Protein AF-A0A553F9E4-F1 (afdb_monomer)

pLDDT: mean 84.32, std 13.84, range [42.88, 94.12]

Foldseek 3Di:
DDDDPDDDDPDPDDCVPVVLVVQLVVLVVQLVVLVVVPFDLPFWWKKKWKWKDLDPVLVVVLQVVCVVVVWAKADKDWDADPVRRIMIMIITIDIDGSDSVVVSVVSSVVCNSCVVSVIGGPHMDTDGHD

Mean predicted aligned error: 8.15 Å

Sequence (130 aa):
MSEQPTTENQEPITTDDPELQQWFDHTDELVNELLEDGSNDDALHTIEHHFASSNFDLLETAAIAAFKLGLEVEEPEEAQLENGARIFAFDIATEQYLDEEDIKAETKEMFEFAKKHNVEYDGWGTYFEE

Structure (mmCIF, N/CA/C/O backbone):
data_AF-A0A553F9E4-F1
#
_entry.id   AF-A0A553F9E4-F1
#
loop_
_atom_site.group_PDB
_atom_site.id
_atom_site.type_symbol
_atom_site.label_atom_id
_atom_site.label_alt_id
_atom_site.label_comp_id
_atom_site.label_asym_id
_atom_site.label_entity_id
_atom_site.label_seq_id
_atom_site.pdbx_PDB_ins_code
_atom_site.Cartn_x
_atom_site.Cartn_y
_atom_site.Cartn_z
_atom_site.occupancy
_atom_site.B_iso_or_equiv
_atom_site.auth_seq_id
_atom_site.auth_comp_id
_atom_site.auth_asym_id
_atom_site.auth_atom_id
_atom_site.pdbx_PDB_model_num
ATOM 1 N N . MET A 1 1 ? -32.386 18.001 20.511 1.00 47.50 1 MET A N 1
ATOM 2 C CA . MET A 1 1 ? -32.891 16.904 19.663 1.00 47.50 1 MET A CA 1
ATOM 3 C C . MET A 1 1 ? -31.657 16.204 19.153 1.00 47.50 1 MET A C 1
ATOM 5 O O . MET A 1 1 ? -30.772 16.887 18.668 1.00 47.50 1 MET A O 1
ATOM 9 N N . SER A 1 2 ? -31.532 14.918 19.454 1.00 46.44 2 SER A N 1
ATOM 10 C CA . SER A 1 2 ? -30.319 14.138 19.231 1.00 46.44 2 SER A CA 1
ATOM 11 C C . SER A 1 2 ? -30.156 13.864 17.741 1.00 46.44 2 SER A C 1
ATOM 13 O O . SER A 1 2 ? -30.998 13.186 17.158 1.00 46.44 2 SER A O 1
ATOM 15 N N . GLU A 1 3 ? -29.104 14.396 17.135 1.00 46.94 3 GLU A N 1
ATOM 16 C CA . GLU A 1 3 ? -28.694 14.015 15.786 1.00 46.94 3 GLU A CA 1
ATOM 17 C C . GLU A 1 3 ? -27.826 12.764 15.930 1.00 46.94 3 GLU A C 1
ATOM 19 O O . GLU A 1 3 ? -26.798 12.774 16.606 1.00 46.94 3 GLU A O 1
ATOM 24 N N . GLN A 1 4 ? -28.327 11.641 15.416 1.00 42.88 4 GLN A N 1
ATOM 25 C CA . GLN A 1 4 ? -27.577 10.391 15.366 1.00 42.88 4 GLN A CA 1
ATOM 26 C C . GLN A 1 4 ? -26.568 10.461 14.210 1.00 42.88 4 GLN A C 1
ATOM 28 O O . GLN A 1 4 ? -26.919 11.015 13.168 1.00 42.88 4 GLN A O 1
ATOM 33 N N . PRO A 1 5 ? -25.360 9.887 14.347 1.00 48.78 5 PRO A N 1
ATOM 34 C CA . PRO A 1 5 ? -24.458 9.726 13.215 1.00 48.78 5 PRO A CA 1
ATOM 35 C C . PRO A 1 5 ? -25.084 8.728 12.235 1.00 48.78 5 PRO A C 1
ATOM 37 O O . PRO A 1 5 ? -25.425 7.601 12.601 1.00 48.78 5 PRO A O 1
ATOM 40 N N . THR A 1 6 ? -25.318 9.179 11.006 1.00 43.38 6 THR A N 1
ATOM 41 C CA . THR A 1 6 ? -25.821 8.352 9.912 1.00 43.38 6 THR A CA 1
ATOM 42 C C . THR A 1 6 ? -24.764 7.338 9.519 1.00 43.38 6 THR A C 1
ATOM 44 O O . THR A 1 6 ? -23.623 7.696 9.249 1.00 43.38 6 THR A O 1
ATOM 47 N N . THR A 1 7 ? -25.189 6.081 9.509 1.00 45.22 7 THR A N 1
ATOM 48 C CA . THR A 1 7 ? -24.482 4.919 8.990 1.00 45.22 7 THR A CA 1
ATOM 49 C C . THR A 1 7 ? -23.810 5.240 7.658 1.00 45.22 7 THR A C 1
ATOM 51 O O . THR A 1 7 ? -24.463 5.693 6.721 1.00 45.22 7 THR A O 1
ATOM 54 N N . GLU A 1 8 ? -22.503 5.015 7.638 1.00 45.12 8 GLU A N 1
ATOM 55 C CA . GLU A 1 8 ? -21.604 5.043 6.494 1.00 45.12 8 GLU A CA 1
ATOM 56 C C . GLU A 1 8 ? -22.202 4.211 5.348 1.00 45.12 8 GLU A C 1
ATOM 58 O O . GLU A 1 8 ? -22.320 2.987 5.425 1.00 45.12 8 GLU A O 1
ATOM 63 N N . ASN A 1 9 ? -22.674 4.894 4.306 1.00 43.44 9 ASN A N 1
ATOM 64 C CA . ASN A 1 9 ? -23.020 4.269 3.040 1.00 43.44 9 ASN A CA 1
ATOM 65 C C . ASN A 1 9 ? -21.700 4.004 2.309 1.00 43.44 9 ASN A C 1
ATOM 67 O O . ASN A 1 9 ? -21.193 4.903 1.646 1.00 43.44 9 ASN A O 1
ATOM 71 N N . GLN A 1 10 ? -21.140 2.801 2.420 1.00 46.28 10 GLN A N 1
ATOM 72 C CA . GLN A 1 10 ? -20.103 2.366 1.484 1.00 46.28 10 GLN A CA 1
ATOM 73 C C . GLN A 1 10 ? -20.771 2.163 0.116 1.00 46.28 10 GLN A C 1
ATOM 75 O O . GLN A 1 10 ? -21.499 1.194 -0.114 1.00 46.28 10 GLN A O 1
ATOM 80 N N . GLU A 1 11 ? -20.610 3.159 -0.754 1.00 49.88 11 GLU A N 1
ATOM 81 C CA . GLU A 1 11 ? -21.001 3.111 -2.161 1.00 49.88 11 GLU A CA 1
ATOM 82 C C . GLU A 1 11 ? -20.263 1.955 -2.868 1.00 49.88 11 GLU A C 1
ATOM 84 O O . GLU A 1 11 ? -19.172 1.570 -2.439 1.00 49.88 11 GLU A O 1
ATOM 89 N N . PRO A 1 12 ? -20.835 1.340 -3.923 1.00 53.09 12 PRO A N 1
ATOM 90 C CA . PRO A 1 12 ? -20.097 0.347 -4.694 1.00 53.09 12 PRO A CA 1
ATOM 91 C C . PRO A 1 12 ? -18.842 1.007 -5.273 1.00 53.09 12 PRO A C 1
ATOM 93 O O . PRO A 1 12 ? -18.967 2.032 -5.944 1.00 53.09 12 PRO A O 1
ATOM 96 N N . ILE A 1 13 ? -17.664 0.411 -5.045 1.00 53.53 13 ILE A N 1
ATOM 97 C CA . ILE A 1 13 ? -16.436 0.826 -5.731 1.00 53.53 13 ILE A CA 1
ATOM 98 C C . ILE A 1 13 ? -16.732 0.807 -7.224 1.00 53.53 13 ILE A C 1
ATOM 100 O O . ILE A 1 13 ? -17.010 -0.235 -7.822 1.00 53.53 13 ILE A O 1
ATOM 104 N N . THR A 1 14 ? -16.748 1.988 -7.814 1.00 56.16 14 THR A N 1
ATOM 105 C CA . THR A 1 14 ? -16.823 2.153 -9.256 1.00 56.16 14 THR A CA 1
ATOM 106 C C . THR A 1 14 ? -15.472 2.674 -9.700 1.00 56.16 14 THR A C 1
ATOM 108 O O . THR A 1 14 ? -14.744 3.284 -8.931 1.00 56.16 14 THR A O 1
ATOM 111 N N . THR A 1 15 ? -15.091 2.433 -10.949 1.00 57.03 15 THR A N 1
ATOM 112 C CA . THR A 1 15 ? -13.794 2.898 -11.481 1.00 57.03 15 THR A CA 1
ATOM 113 C C . THR A 1 15 ? -13.682 4.437 -11.520 1.00 57.03 15 THR A C 1
ATOM 115 O O . THR A 1 15 ? -12.627 4.969 -11.837 1.00 57.03 15 THR A O 1
ATOM 118 N N . ASP A 1 16 ? -14.771 5.127 -11.165 1.00 59.75 16 ASP A N 1
ATOM 119 C CA . ASP A 1 16 ? -14.929 6.575 -11.008 1.00 59.75 16 ASP A CA 1
ATOM 120 C C . ASP A 1 16 ? -14.712 7.044 -9.550 1.00 59.75 16 ASP A C 1
ATOM 122 O O . ASP A 1 16 ? -14.981 8.199 -9.232 1.00 59.75 16 ASP A O 1
ATOM 126 N N . ASP A 1 17 ? -14.281 6.158 -8.639 1.00 79.12 17 ASP A N 1
ATOM 127 C CA . ASP A 1 17 ? -14.002 6.522 -7.246 1.00 79.12 17 ASP A CA 1
ATOM 128 C C . ASP A 1 17 ? -12.888 7.593 -7.229 1.00 79.12 17 ASP A C 1
ATOM 130 O O . ASP A 1 17 ? -11.797 7.350 -7.760 1.00 79.12 17 ASP A O 1
ATOM 134 N N . PRO A 1 18 ? -13.149 8.802 -6.697 1.00 82.19 18 PRO A N 1
ATOM 135 C CA . PRO A 1 18 ? -12.214 9.918 -6.801 1.00 82.19 18 PRO A CA 1
ATOM 136 C C . PRO A 1 18 ? -10.895 9.633 -6.077 1.00 82.19 18 PRO A C 1
ATOM 138 O O . PRO A 1 18 ? -9.858 10.125 -6.507 1.00 82.19 18 PRO A O 1
ATOM 141 N N . GLU A 1 19 ? -10.925 8.812 -5.025 1.00 83.94 19 GLU A N 1
ATOM 142 C CA . GLU A 1 19 ? -9.728 8.348 -4.317 1.00 83.94 19 GLU A CA 1
ATOM 143 C C . GLU A 1 19 ? -8.884 7.436 -5.218 1.00 83.94 19 GLU A C 1
ATOM 145 O O . GLU A 1 19 ? -7.673 7.600 -5.323 1.00 83.94 19 GLU A O 1
ATOM 150 N N . LEU A 1 20 ? -9.521 6.516 -5.949 1.00 86.44 20 LEU A N 1
ATOM 151 C CA . LEU A 1 20 ? -8.825 5.629 -6.882 1.00 86.44 20 LEU A CA 1
ATOM 152 C C . LEU A 1 20 ? -8.196 6.406 -8.047 1.00 86.44 20 LEU A C 1
ATOM 154 O O . LEU A 1 20 ? -7.080 6.107 -8.458 1.00 86.44 20 LEU A O 1
ATOM 158 N N . GLN A 1 21 ? -8.894 7.422 -8.562 1.00 88.25 21 GLN A N 1
ATOM 159 C CA . GLN A 1 21 ? -8.349 8.296 -9.604 1.00 88.25 21 GLN A CA 1
ATOM 160 C C . GLN A 1 21 ? -7.112 9.061 -9.119 1.00 88.25 21 GLN A C 1
ATOM 162 O O . GLN A 1 21 ? -6.161 9.200 -9.881 1.00 88.25 21 GLN A O 1
ATOM 167 N N . GLN A 1 22 ? -7.090 9.509 -7.859 1.00 89.12 22 GLN A N 1
ATOM 168 C CA . GLN A 1 22 ? -5.900 10.134 -7.270 1.00 89.12 22 GLN A CA 1
ATOM 169 C C . GLN A 1 22 ? -4.717 9.168 -7.231 1.00 89.12 22 GLN A C 1
ATOM 171 O O . GLN A 1 22 ? -3.605 9.563 -7.564 1.00 89.12 22 GLN A O 1
ATOM 176 N N . TRP A 1 23 ? -4.955 7.899 -6.893 1.00 90.62 23 TRP A N 1
ATOM 177 C CA . TRP A 1 23 ? -3.901 6.887 -6.916 1.00 90.62 23 TRP A CA 1
ATOM 178 C C . TRP A 1 23 ? -3.398 6.580 -8.323 1.00 90.62 23 TRP A C 1
ATOM 180 O O . TRP A 1 23 ? -2.208 6.336 -8.502 1.00 90.62 23 TRP A O 1
ATOM 190 N N . PHE A 1 24 ? -4.268 6.622 -9.333 1.00 91.06 24 PHE A N 1
ATOM 191 C CA . PHE A 1 24 ? -3.847 6.454 -10.724 1.00 91.06 24 PHE A CA 1
ATOM 192 C C . PHE A 1 24 ? -2.994 7.616 -11.219 1.00 91.06 24 PHE A C 1
ATOM 194 O O . PHE A 1 24 ? -1.999 7.365 -11.891 1.00 91.06 24 PHE A O 1
ATOM 201 N N . ASP A 1 25 ? -3.361 8.850 -10.872 1.00 91.69 25 ASP A N 1
ATOM 202 C CA . ASP A 1 25 ? -2.571 10.044 -11.193 1.00 91.69 25 ASP A CA 1
ATOM 203 C C . ASP A 1 25 ? -1.209 9.981 -10.484 1.00 91.69 25 ASP A C 1
ATOM 205 O O . ASP A 1 25 ? -0.174 10.082 -11.132 1.00 91.69 25 ASP A O 1
ATOM 209 N N . HIS A 1 26 ? -1.201 9.646 -9.186 1.00 91.00 26 HIS A N 1
ATOM 210 C CA . HIS A 1 26 ? 0.028 9.437 -8.418 1.00 91.00 26 HIS A CA 1
ATOM 211 C C . HIS A 1 26 ? 0.922 8.348 -9.022 1.00 91.00 26 HIS A C 1
ATOM 213 O O . HIS A 1 26 ? 2.140 8.494 -9.049 1.00 91.00 26 HIS A O 1
ATOM 219 N N . THR A 1 27 ? 0.322 7.265 -9.525 1.00 92.12 27 THR A N 1
ATOM 220 C CA . THR A 1 27 ? 1.063 6.174 -10.169 1.00 92.12 27 THR A CA 1
ATOM 221 C C . THR A 1 27 ? 1.714 6.625 -11.464 1.00 92.12 27 THR A C 1
ATOM 223 O O . THR A 1 27 ? 2.871 6.302 -11.699 1.00 92.12 27 THR A O 1
ATOM 226 N N . ASP A 1 28 ? 0.985 7.382 -12.283 1.00 91.94 28 ASP A N 1
ATOM 227 C CA . ASP A 1 28 ? 1.500 7.960 -13.526 1.00 91.94 28 ASP A CA 1
ATOM 228 C C . ASP A 1 28 ? 2.693 8.879 -13.245 1.00 91.94 28 ASP A C 1
ATOM 230 O O . ASP A 1 28 ? 3.756 8.722 -13.841 1.00 91.94 28 ASP A O 1
ATOM 234 N N . GLU A 1 29 ? 2.541 9.780 -12.268 1.00 92.50 29 GLU A N 1
ATOM 235 C CA . GLU A 1 29 ? 3.598 10.700 -11.854 1.00 92.50 29 GLU A CA 1
ATOM 236 C C . GLU A 1 29 ? 4.826 9.945 -11.330 1.00 92.50 29 GLU A C 1
ATOM 238 O O . GLU A 1 29 ? 5.924 10.159 -11.838 1.00 92.50 29 GLU A O 1
ATOM 243 N N . LEU A 1 30 ? 4.649 9.020 -10.379 1.00 90.38 30 LEU A N 1
ATOM 244 C CA . LEU A 1 30 ? 5.756 8.299 -9.748 1.00 90.38 30 LEU A CA 1
ATOM 245 C C . LEU A 1 30 ? 6.505 7.401 -10.741 1.00 90.38 30 LEU A C 1
ATOM 247 O O . LEU A 1 30 ? 7.735 7.412 -10.770 1.00 90.38 30 LEU A O 1
ATOM 251 N N . VAL A 1 31 ? 5.782 6.634 -11.564 1.00 90.12 31 VAL A N 1
ATOM 252 C CA . VAL A 1 31 ? 6.389 5.764 -12.583 1.00 90.12 31 VAL A CA 1
ATOM 253 C C . VAL A 1 31 ? 7.135 6.603 -13.614 1.00 90.12 31 VAL A C 1
ATOM 255 O O . VAL A 1 31 ? 8.290 6.308 -13.916 1.00 90.12 31 VAL A O 1
ATOM 258 N N . ASN A 1 32 ? 6.529 7.685 -14.110 1.00 90.50 32 ASN A N 1
ATOM 259 C CA . ASN A 1 32 ? 7.198 8.572 -15.054 1.00 90.50 32 ASN A CA 1
ATOM 260 C C . ASN A 1 32 ? 8.438 9.235 -14.428 1.00 90.50 32 ASN A C 1
ATOM 262 O O . ASN A 1 32 ? 9.474 9.284 -15.081 1.00 90.50 32 ASN A O 1
ATOM 266 N N . GLU A 1 33 ? 8.385 9.685 -13.170 1.00 90.94 33 GLU A N 1
ATOM 267 C CA . GLU A 1 33 ? 9.553 10.234 -12.466 1.00 90.94 33 GLU A CA 1
ATOM 268 C C . GLU A 1 33 ? 10.688 9.207 -12.340 1.00 90.94 33 GLU A C 1
ATOM 270 O O . GLU A 1 33 ? 11.842 9.536 -12.620 1.00 90.94 33 GLU A O 1
ATOM 275 N N . LEU A 1 34 ? 10.377 7.960 -11.975 1.00 88.31 34 LEU A N 1
ATOM 276 C CA . LEU A 1 34 ? 11.362 6.878 -11.876 1.00 88.31 34 LEU A CA 1
ATOM 277 C C . LEU A 1 34 ? 11.993 6.563 -13.240 1.00 88.31 34 LEU A C 1
ATOM 279 O O . LEU A 1 34 ? 13.215 6.455 -13.346 1.00 88.31 34 LEU A O 1
ATOM 283 N N . LEU A 1 35 ? 11.182 6.470 -14.296 1.00 86.56 35 LEU A N 1
ATOM 284 C CA . LEU A 1 35 ? 11.663 6.248 -15.661 1.00 86.56 35 LEU A CA 1
ATOM 285 C C . LEU A 1 35 ? 12.498 7.432 -16.179 1.00 86.56 35 LEU A C 1
ATOM 287 O O . LEU A 1 35 ? 13.508 7.226 -16.855 1.00 86.56 35 LEU A O 1
ATOM 291 N N . GLU A 1 36 ? 12.121 8.672 -15.852 1.00 88.12 36 GLU A N 1
ATOM 292 C CA . GLU A 1 36 ? 12.879 9.878 -16.211 1.00 88.12 36 GLU A CA 1
ATOM 293 C C . GLU A 1 36 ? 14.219 9.979 -15.467 1.00 88.12 36 GLU A C 1
ATOM 295 O O . GLU A 1 36 ? 15.204 10.440 -16.055 1.00 88.12 36 GLU A O 1
ATOM 300 N N . ASP A 1 37 ? 14.285 9.522 -14.213 1.00 86.50 37 ASP A N 1
ATOM 301 C CA . ASP A 1 37 ? 15.536 9.429 -13.444 1.00 86.50 37 ASP A CA 1
ATOM 302 C C . ASP A 1 37 ? 16.447 8.288 -13.948 1.00 86.50 37 ASP A C 1
ATOM 304 O O . ASP A 1 37 ? 17.647 8.259 -13.668 1.00 86.50 37 ASP A O 1
ATOM 308 N N . GLY A 1 38 ? 15.906 7.409 -14.799 1.00 83.00 38 GLY A N 1
ATOM 309 C CA . GLY A 1 38 ? 16.627 6.326 -15.460 1.00 83.00 38 GLY A CA 1
ATOM 310 C C . GLY A 1 38 ? 16.532 4.993 -14.731 1.00 83.00 38 GLY A C 1
ATOM 311 O O . GLY A 1 38 ? 17.437 4.173 -14.885 1.00 83.00 38 GLY A O 1
ATOM 312 N N . SER A 1 39 ? 15.470 4.785 -13.948 1.00 82.25 39 SER A N 1
ATOM 313 C CA . SER A 1 39 ? 15.219 3.504 -13.296 1.00 82.25 39 SER A CA 1
ATOM 314 C C . SER A 1 39 ? 15.014 2.391 -14.323 1.00 82.25 39 SER A C 1
ATOM 316 O O . SER A 1 39 ? 14.540 2.624 -15.439 1.00 82.25 39 SER A O 1
ATOM 318 N N . ASN A 1 40 ? 15.423 1.181 -13.959 1.00 80.88 40 ASN A N 1
ATOM 319 C CA . ASN A 1 40 ? 15.471 0.051 -14.872 1.00 80.88 40 ASN A CA 1
ATOM 320 C C . ASN A 1 40 ? 14.090 -0.602 -15.055 1.00 80.88 40 ASN A C 1
ATOM 322 O O . ASN A 1 40 ? 13.696 -1.454 -14.267 1.00 80.88 40 ASN A O 1
ATOM 326 N N . ASP A 1 41 ? 13.395 -0.274 -16.148 1.00 78.94 41 ASP A N 1
ATOM 327 C CA . ASP A 1 41 ? 12.079 -0.841 -16.484 1.00 78.94 41 ASP A CA 1
ATOM 328 C C . ASP A 1 41 ? 12.090 -2.359 -16.756 1.00 78.94 41 ASP A C 1
ATOM 330 O O . ASP A 1 41 ? 11.045 -3.007 -16.708 1.00 78.94 41 ASP A O 1
ATOM 334 N N . ASP A 1 42 ? 13.270 -2.946 -16.994 1.00 80.31 42 ASP A N 1
ATOM 335 C CA . ASP A 1 42 ? 13.466 -4.393 -17.182 1.00 80.31 42 ASP A CA 1
ATOM 336 C C . ASP A 1 42 ? 13.805 -5.115 -15.858 1.00 80.31 42 ASP A C 1
ATOM 338 O O . ASP A 1 42 ? 13.939 -6.344 -15.830 1.00 80.31 42 ASP A O 1
ATOM 342 N N . ALA A 1 43 ? 13.953 -4.378 -14.750 1.00 85.69 43 ALA A N 1
ATOM 343 C CA . ALA A 1 43 ? 14.098 -4.943 -13.413 1.00 85.69 43 ALA A CA 1
ATOM 344 C C . ALA A 1 43 ? 12.729 -5.231 -12.778 1.00 85.69 43 ALA A C 1
ATOM 346 O O . ALA A 1 43 ? 11.709 -4.631 -13.117 1.00 85.69 43 ALA A O 1
ATOM 347 N N . LEU A 1 44 ? 12.709 -6.183 -11.843 1.00 85.81 44 LEU A N 1
ATOM 348 C CA . LEU A 1 44 ? 11.540 -6.409 -10.999 1.00 85.81 44 LEU A CA 1
ATOM 349 C C . LEU A 1 44 ? 11.601 -5.422 -9.840 1.00 85.81 44 LEU A C 1
ATOM 351 O O . LEU A 1 44 ? 12.498 -5.499 -9.004 1.00 85.81 44 LEU A O 1
ATOM 355 N N . HIS A 1 45 ? 10.635 -4.520 -9.806 1.00 89.06 45 HIS A N 1
ATOM 356 C CA . HIS A 1 45 ? 10.436 -3.576 -8.728 1.00 89.06 45 HIS A CA 1
ATOM 357 C C . HIS A 1 45 ? 9.563 -4.202 -7.647 1.00 89.06 45 HIS A C 1
ATOM 359 O O . HIS A 1 45 ? 8.535 -4.826 -7.928 1.00 89.06 45 HIS A O 1
ATOM 365 N N . THR A 1 46 ? 9.984 -4.024 -6.398 1.00 91.00 46 THR A N 1
ATOM 366 C CA . THR A 1 46 ? 9.166 -4.368 -5.238 1.00 91.00 46 THR A CA 1
ATOM 367 C C . THR A 1 46 ? 8.210 -3.220 -4.951 1.00 91.00 46 THR A C 1
ATOM 369 O O . THR A 1 46 ? 8.638 -2.140 -4.540 1.00 91.00 46 THR A O 1
ATOM 372 N N . ILE A 1 47 ? 6.925 -3.467 -5.179 1.00 91.69 47 ILE A N 1
ATOM 373 C CA . ILE A 1 47 ? 5.832 -2.541 -4.910 1.00 91.69 47 ILE A CA 1
ATOM 374 C C . ILE A 1 47 ? 5.301 -2.837 -3.506 1.00 91.69 47 ILE A C 1
ATOM 376 O O . ILE A 1 47 ? 4.903 -3.960 -3.209 1.00 91.69 47 ILE A O 1
ATOM 380 N N . GLU A 1 48 ? 5.308 -1.835 -2.633 1.00 93.12 48 GLU A N 1
ATOM 381 C CA . GLU A 1 48 ? 4.869 -1.934 -1.240 1.00 93.12 48 GLU A CA 1
ATOM 382 C C . GLU A 1 48 ? 3.577 -1.138 -1.038 1.00 93.12 48 GLU A C 1
ATOM 384 O O . GLU A 1 48 ? 3.558 0.094 -1.091 1.00 93.12 48 GLU A O 1
ATOM 389 N N . HIS A 1 49 ? 2.482 -1.847 -0.788 1.00 93.19 49 HIS A N 1
ATOM 390 C CA . HIS A 1 49 ? 1.162 -1.293 -0.518 1.00 93.19 49 HIS A CA 1
ATOM 391 C C . HIS A 1 49 ? 0.925 -1.166 0.983 1.00 93.19 49 HIS A C 1
ATOM 393 O O . HIS A 1 49 ? 0.892 -2.170 1.693 1.00 93.19 49 HIS A O 1
ATOM 399 N N . HIS A 1 50 ? 0.681 0.054 1.443 1.00 93.06 50 HIS A N 1
ATOM 400 C CA . HIS A 1 50 ? 0.485 0.371 2.849 1.00 93.06 50 HIS A CA 1
ATOM 401 C C . HIS A 1 50 ? -1.007 0.400 3.178 1.00 93.06 50 HIS A C 1
ATOM 403 O O . HIS A 1 50 ? -1.808 1.086 2.531 1.00 93.06 50 HIS A O 1
ATOM 409 N N . PHE A 1 51 ? -1.394 -0.325 4.222 1.00 92.94 51 PHE A N 1
ATOM 410 C CA . PHE A 1 51 ? -2.765 -0.367 4.713 1.00 92.94 51 PHE A CA 1
ATOM 411 C C . PHE A 1 51 ? -2.798 0.030 6.173 1.00 92.94 51 PHE A C 1
ATOM 413 O O . PHE A 1 51 ? -2.010 -0.461 6.973 1.00 92.94 51 PHE A O 1
ATOM 420 N N . ALA A 1 52 ? -3.773 0.849 6.544 1.00 92.19 52 ALA A N 1
ATOM 421 C CA . ALA A 1 52 ? -3.968 1.307 7.905 1.00 92.19 52 ALA A CA 1
ATOM 422 C C . ALA A 1 52 ? -5.372 0.959 8.412 1.00 92.19 52 ALA A C 1
ATOM 424 O O . ALA A 1 52 ? -6.339 0.837 7.665 1.00 92.19 52 ALA A O 1
ATOM 425 N N . SER A 1 53 ? -5.522 0.770 9.716 1.00 92.75 53 SER A N 1
ATOM 426 C CA . SER A 1 53 ? -6.829 0.623 10.345 1.00 92.75 53 SER A CA 1
ATOM 427 C C . SER A 1 53 ? -6.776 0.984 11.818 1.00 92.75 53 SER A C 1
ATOM 429 O O . SER A 1 53 ? -5.856 0.626 12.548 1.00 92.75 53 SER A O 1
ATOM 431 N N . SER A 1 54 ? -7.830 1.626 12.309 1.00 90.81 54 SER A N 1
ATOM 432 C CA . SER A 1 54 ? -8.019 1.853 13.747 1.00 90.81 54 SER A CA 1
ATOM 433 C C . SER A 1 54 ? -8.403 0.583 14.523 1.00 90.81 54 SER A C 1
ATOM 435 O O . SER A 1 54 ? -8.409 0.595 15.757 1.00 90.81 54 SER A O 1
ATOM 437 N N . ASN A 1 55 ? -8.725 -0.517 13.830 1.00 91.31 55 ASN A N 1
ATOM 438 C CA . ASN A 1 55 ? -9.151 -1.772 14.439 1.00 91.31 55 ASN A CA 1
ATOM 439 C C . ASN A 1 55 ? -8.227 -2.933 14.048 1.00 91.31 55 ASN A C 1
ATOM 441 O O . ASN A 1 55 ? -8.253 -3.407 12.912 1.00 91.31 55 ASN A O 1
ATOM 445 N N . PHE A 1 56 ? -7.469 -3.435 15.025 1.00 89.31 56 PHE A N 1
ATOM 446 C CA . PHE A 1 56 ? -6.543 -4.549 14.831 1.00 89.31 56 PHE A CA 1
ATOM 447 C C . PHE A 1 56 ? -7.229 -5.814 14.301 1.00 89.31 56 PHE A C 1
ATOM 449 O O . PHE A 1 56 ? -6.679 -6.467 13.428 1.00 89.31 56 PHE A O 1
ATOM 456 N N . ASP A 1 57 ? -8.442 -6.149 14.756 1.00 91.44 57 ASP A N 1
ATOM 457 C CA . ASP A 1 57 ? -9.142 -7.356 14.291 1.00 91.44 57 ASP A CA 1
ATOM 458 C C . ASP A 1 57 ? -9.466 -7.299 12.783 1.00 91.44 57 ASP A C 1
ATOM 460 O O . ASP A 1 57 ? -9.415 -8.317 12.084 1.00 91.44 57 ASP A O 1
ATOM 464 N N . LEU A 1 58 ? -9.800 -6.108 12.265 1.00 92.44 58 LEU A N 1
ATOM 465 C CA . LEU A 1 58 ? -10.046 -5.904 10.831 1.00 92.44 58 LEU A CA 1
ATOM 466 C C . LEU A 1 58 ? -8.743 -6.007 10.046 1.00 92.44 58 LEU A C 1
ATOM 468 O O . LEU A 1 58 ? -8.691 -6.699 9.030 1.00 92.44 58 LEU A O 1
ATOM 472 N 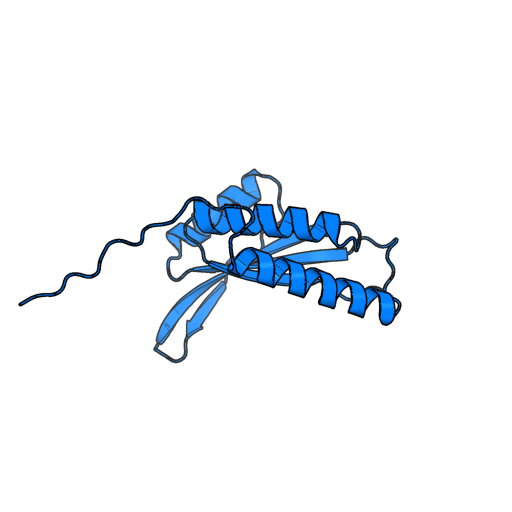N . LEU A 1 59 ? -7.696 -5.371 10.566 1.00 92.31 59 LEU A N 1
ATOM 473 C CA . LEU A 1 59 ? -6.372 -5.373 9.971 1.00 92.31 59 LEU A CA 1
ATOM 474 C C . LEU A 1 59 ? -5.763 -6.778 9.916 1.00 92.31 59 LEU A C 1
ATOM 476 O O . LEU A 1 59 ? -5.330 -7.214 8.857 1.00 92.31 59 LEU A O 1
ATOM 480 N N . GLU A 1 60 ? -5.830 -7.538 11.009 1.00 91.94 60 GLU A N 1
ATOM 481 C CA . GLU A 1 60 ? -5.392 -8.935 11.064 1.00 91.94 60 GLU A CA 1
ATOM 482 C C . GLU A 1 60 ? -6.187 -9.794 10.070 1.00 91.94 60 GLU A C 1
ATOM 484 O O . GLU A 1 60 ? -5.626 -10.621 9.351 1.00 91.94 60 GLU A O 1
ATOM 489 N N . THR A 1 61 ? -7.501 -9.573 9.960 1.00 92.75 61 THR A N 1
ATOM 490 C CA . THR A 1 61 ? -8.331 -10.291 8.984 1.00 92.75 61 THR A CA 1
ATOM 491 C C . THR A 1 61 ? -7.935 -9.961 7.541 1.00 92.75 61 THR A C 1
ATOM 493 O O . THR A 1 61 ? -7.941 -10.861 6.696 1.00 92.75 61 THR A O 1
ATOM 496 N N . ALA A 1 62 ? -7.603 -8.699 7.253 1.00 92.69 62 ALA A N 1
ATOM 497 C CA . ALA A 1 62 ? -7.101 -8.256 5.956 1.00 92.69 62 ALA A CA 1
ATOM 498 C C . ALA A 1 62 ? -5.737 -8.896 5.657 1.00 92.69 62 ALA A C 1
ATOM 500 O O . ALA A 1 62 ? -5.608 -9.604 4.662 1.00 92.69 62 ALA A O 1
ATOM 501 N N . ALA A 1 63 ? -4.772 -8.789 6.568 1.00 92.44 63 ALA A N 1
ATOM 502 C CA . ALA A 1 63 ? -3.455 -9.406 6.439 1.00 92.44 63 ALA A CA 1
ATOM 503 C C . ALA A 1 63 ? -3.546 -10.924 6.187 1.00 92.44 63 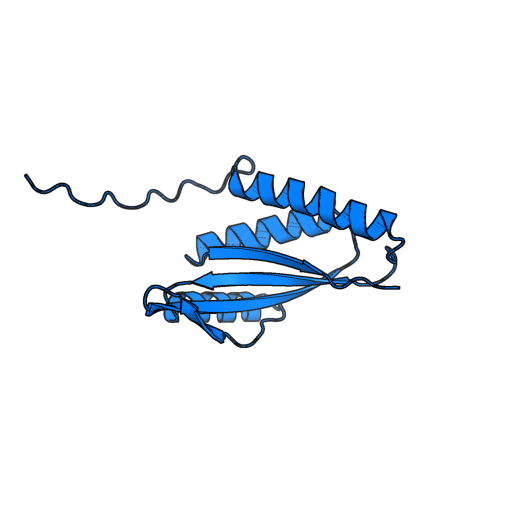ALA A C 1
ATOM 505 O O . ALA A 1 63 ? -2.957 -11.456 5.248 1.00 92.44 63 ALA A O 1
ATOM 506 N N . ILE A 1 64 ? -4.383 -11.643 6.946 1.00 92.50 64 ILE A N 1
ATOM 507 C CA . ILE A 1 64 ? -4.612 -13.083 6.743 1.00 92.50 64 ILE A CA 1
ATOM 508 C C . ILE A 1 64 ? -5.241 -13.370 5.373 1.00 92.50 64 ILE A C 1
ATOM 510 O O . ILE A 1 64 ? -4.963 -14.410 4.770 1.00 92.50 64 ILE A O 1
ATOM 514 N N . ALA A 1 65 ? -6.147 -12.517 4.897 1.00 92.62 65 ALA A N 1
ATOM 515 C CA . ALA A 1 65 ? -6.786 -12.702 3.602 1.00 92.62 65 ALA A CA 1
ATOM 516 C C . ALA A 1 65 ? -5.803 -12.464 2.448 1.00 92.62 65 ALA A C 1
ATOM 518 O O . ALA A 1 65 ? -5.771 -13.291 1.539 1.00 92.62 65 ALA A O 1
ATOM 519 N N . ALA A 1 66 ? -4.964 -11.431 2.528 1.00 92.00 66 ALA A N 1
ATOM 520 C CA . ALA A 1 66 ? -3.890 -11.176 1.573 1.00 92.00 66 ALA A CA 1
ATOM 521 C C . ALA A 1 66 ? -2.869 -12.327 1.556 1.00 92.00 66 ALA A C 1
ATOM 523 O O . ALA A 1 66 ? -2.597 -12.904 0.503 1.00 92.00 66 ALA A O 1
ATOM 524 N N . PHE A 1 67 ? -2.446 -12.799 2.731 1.00 91.00 67 PHE A N 1
ATOM 525 C CA . PHE A 1 67 ? -1.569 -13.965 2.854 1.00 91.00 67 PHE A CA 1
ATOM 526 C C . PHE A 1 67 ? -2.180 -15.230 2.222 1.00 91.00 67 PHE A C 1
ATOM 528 O O . PHE A 1 67 ? -1.499 -16.029 1.582 1.00 91.00 67 PHE A O 1
ATOM 535 N N . LYS A 1 68 ? -3.500 -15.426 2.349 1.00 91.38 68 LYS A N 1
ATOM 536 C CA . LYS A 1 68 ? -4.217 -16.545 1.705 1.00 91.38 68 LYS A CA 1
ATOM 537 C C . LYS A 1 68 ? -4.333 -16.412 0.189 1.00 91.38 68 LYS A C 1
ATOM 539 O O . LYS A 1 68 ? -4.513 -17.436 -0.470 1.00 91.38 68 LYS A O 1
ATOM 544 N N . LEU A 1 69 ? -4.279 -15.194 -0.345 1.00 88.19 69 LEU A N 1
ATOM 545 C CA . LEU A 1 69 ? -4.214 -14.938 -1.785 1.00 88.19 69 LEU A CA 1
ATOM 546 C C . LEU A 1 69 ? -2.814 -15.219 -2.349 1.00 88.19 69 LEU A C 1
ATOM 548 O O . LEU A 1 69 ? -2.677 -15.357 -3.560 1.00 88.19 69 LEU A O 1
ATOM 552 N N . GLY A 1 70 ? -1.816 -15.403 -1.477 1.00 87.94 70 GLY A N 1
ATOM 553 C CA . GLY A 1 70 ? -0.426 -15.643 -1.855 1.00 87.94 70 GLY A CA 1
ATOM 554 C C . GLY A 1 70 ? 0.390 -14.363 -2.012 1.00 87.94 70 GLY A C 1
ATOM 555 O O . GLY A 1 70 ? 1.449 -14.424 -2.623 1.00 87.94 70 GLY A O 1
ATOM 556 N N . LEU A 1 71 ? -0.105 -13.240 -1.484 1.00 89.88 71 LEU A N 1
ATOM 557 C CA . LEU A 1 71 ? 0.623 -11.974 -1.417 1.00 89.88 71 LEU A CA 1
ATOM 558 C C . LEU A 1 71 ? 1.616 -12.001 -0.246 1.00 89.88 71 LEU A C 1
ATOM 560 O O . LEU A 1 71 ? 1.350 -12.658 0.771 1.00 89.88 71 LEU A O 1
ATOM 564 N N . GLU A 1 72 ? 2.735 -11.289 -0.373 1.00 91.88 72 GLU A N 1
ATOM 565 C CA . GLU A 1 72 ? 3.689 -11.134 0.726 1.00 91.88 72 GLU A CA 1
ATOM 566 C C . GLU A 1 72 ? 3.188 -10.058 1.677 1.00 91.88 72 GLU A C 1
ATOM 568 O O . GLU A 1 72 ? 3.120 -8.889 1.330 1.00 91.88 72 GLU A O 1
ATOM 573 N N . VAL A 1 73 ? 2.784 -10.473 2.873 1.00 93.00 73 VAL A N 1
ATOM 574 C CA . VAL A 1 73 ? 2.246 -9.578 3.896 1.00 93.00 73 VAL A CA 1
ATOM 575 C C . VAL A 1 73 ? 3.263 -9.439 5.015 1.00 93.00 73 VAL A C 1
ATOM 577 O O . VAL A 1 73 ? 3.678 -10.448 5.593 1.00 93.00 73 VAL A O 1
ATOM 580 N N . GLU A 1 74 ? 3.627 -8.202 5.327 1.00 90.31 74 GLU A N 1
ATOM 581 C CA . GLU A 1 74 ? 4.531 -7.853 6.417 1.00 90.31 74 GLU A CA 1
ATOM 582 C C . GLU A 1 74 ? 3.830 -7.905 7.786 1.00 90.31 74 GLU A C 1
ATOM 584 O O . GLU A 1 74 ? 2.603 -8.027 7.904 1.00 90.31 74 GLU A O 1
ATOM 589 N N . GLU A 1 75 ? 4.623 -7.876 8.860 1.00 88.00 75 GLU A N 1
ATOM 590 C CA . GLU A 1 75 ? 4.085 -7.922 10.219 1.00 88.00 75 GLU A CA 1
ATOM 591 C C . GLU A 1 75 ? 3.335 -6.620 10.552 1.00 88.00 75 GLU A C 1
ATOM 593 O O . GLU A 1 75 ? 3.889 -5.537 10.384 1.00 88.00 75 GLU A O 1
ATOM 598 N N . PRO A 1 76 ? 2.098 -6.694 11.077 1.00 89.31 76 PRO A N 1
ATOM 599 C CA . PRO A 1 76 ? 1.337 -5.498 11.399 1.00 89.31 76 PRO A CA 1
ATOM 600 C C . PRO A 1 76 ? 1.965 -4.722 12.564 1.00 89.31 76 PRO A C 1
ATOM 602 O O . PRO A 1 76 ? 2.171 -5.270 13.653 1.00 89.31 76 PRO A O 1
ATOM 605 N N . GLU A 1 77 ? 2.192 -3.426 12.369 1.00 89.00 77 GLU A N 1
ATOM 606 C CA . GLU A 1 77 ? 2.744 -2.516 13.370 1.00 89.00 77 GLU A CA 1
ATOM 607 C C . GLU A 1 77 ? 1.653 -1.679 14.062 1.00 89.00 77 GLU A C 1
ATOM 609 O O . GLU A 1 77 ? 0.668 -1.259 13.455 1.00 89.00 77 GLU A O 1
ATOM 614 N N . GLU A 1 78 ? 1.820 -1.420 15.367 1.00 90.81 78 GLU A N 1
ATOM 615 C CA . GLU A 1 78 ? 0.969 -0.499 16.140 1.00 90.81 78 GLU A CA 1
ATOM 616 C C . GLU A 1 78 ? 1.643 0.876 16.210 1.00 90.81 78 GLU A C 1
ATOM 618 O O . GLU A 1 78 ? 2.683 1.041 16.853 1.00 90.81 78 GLU A O 1
ATOM 623 N N . ALA A 1 79 ? 1.005 1.888 15.631 1.00 86.00 79 ALA A N 1
ATOM 624 C CA . ALA A 1 79 ? 1.388 3.283 15.775 1.00 86.00 79 ALA A CA 1
ATOM 625 C C . ALA A 1 79 ? 0.401 4.037 16.680 1.00 86.00 79 ALA A C 1
ATOM 627 O O . ALA A 1 79 ? -0.806 3.780 16.716 1.00 86.00 79 ALA A O 1
ATOM 628 N N . GLN A 1 80 ? 0.913 5.010 17.434 1.00 89.12 80 GLN A N 1
ATOM 629 C CA . GLN A 1 80 ? 0.082 5.911 18.226 1.00 89.12 80 GLN A CA 1
ATOM 630 C C . GLN A 1 80 ? 0.047 7.287 17.567 1.00 89.12 80 GLN A C 1
ATOM 632 O O . GLN A 1 80 ? 1.070 7.955 17.439 1.00 89.12 80 GLN A O 1
ATOM 637 N N . LEU A 1 81 ? -1.151 7.716 17.182 1.00 84.38 81 LEU A N 1
ATOM 638 C CA . LEU A 1 81 ? -1.407 9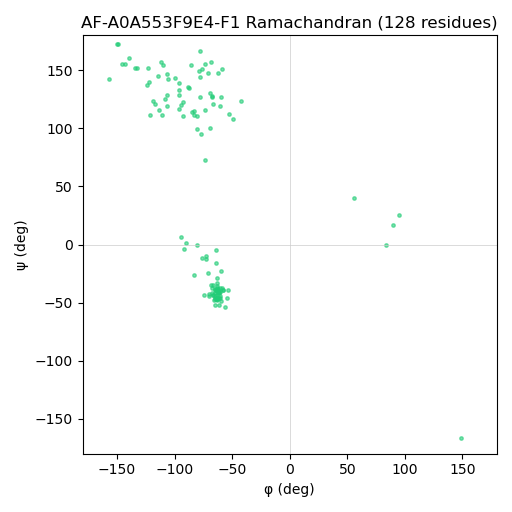.042 16.638 1.00 84.38 81 LEU A CA 1
ATOM 639 C C . LEU A 1 81 ? -1.225 10.118 17.719 1.00 84.38 81 LEU A C 1
ATOM 641 O O . LEU A 1 81 ? -1.389 9.866 18.916 1.00 84.38 81 LEU A O 1
ATOM 645 N N . GLU A 1 82 ? -0.959 11.358 17.304 1.00 83.81 82 GLU A N 1
ATOM 646 C CA . GLU A 1 82 ? -0.750 12.497 18.217 1.00 83.81 82 GLU A CA 1
ATOM 647 C C . GLU A 1 82 ? -1.959 12.788 19.125 1.00 83.81 82 GLU A C 1
ATOM 649 O O . GLU A 1 82 ? -1.824 13.358 20.209 1.00 83.81 82 GLU A O 1
ATOM 654 N N . ASN A 1 83 ? -3.156 12.365 18.713 1.00 83.25 83 ASN A N 1
ATOM 655 C CA . ASN A 1 83 ? -4.387 12.461 19.499 1.00 83.25 83 ASN A CA 1
ATOM 656 C C . ASN A 1 83 ? -4.531 11.344 20.562 1.00 83.25 83 ASN A C 1
ATOM 658 O O . ASN A 1 83 ? -5.521 11.322 21.295 1.00 83.25 83 ASN A O 1
ATOM 662 N N . GLY A 1 84 ? -3.566 10.423 20.652 1.00 83.94 84 GLY A N 1
ATOM 663 C CA . GLY A 1 84 ? -3.564 9.271 21.554 1.00 83.94 84 GLY A CA 1
ATOM 664 C C . GLY A 1 84 ? -4.329 8.048 21.038 1.00 83.94 84 GLY A C 1
ATOM 665 O O . GLY A 1 84 ? -4.354 7.029 21.736 1.00 83.94 84 GLY A O 1
ATOM 666 N N . ALA A 1 85 ? -4.937 8.121 19.850 1.00 87.31 85 ALA A N 1
ATOM 667 C CA . ALA A 1 85 ? -5.559 6.977 19.194 1.00 87.31 85 ALA A CA 1
ATOM 668 C C . ALA A 1 85 ? -4.490 6.002 18.689 1.00 87.31 85 ALA A C 1
ATOM 670 O O . ALA A 1 85 ? -3.389 6.405 18.316 1.00 87.31 85 ALA A O 1
ATOM 671 N N . ARG A 1 86 ? -4.816 4.712 18.701 1.00 88.19 86 ARG A N 1
ATOM 672 C CA . ARG A 1 86 ? -3.961 3.670 18.136 1.00 88.19 86 ARG A CA 1
ATOM 673 C C . ARG A 1 86 ? -4.427 3.381 16.726 1.00 88.19 86 ARG A C 1
ATOM 675 O O . ARG A 1 86 ? -5.628 3.223 16.508 1.00 88.19 86 ARG A O 1
ATOM 682 N N . ILE A 1 87 ? -3.477 3.333 15.815 1.00 91.44 87 ILE A N 1
ATOM 683 C CA . ILE A 1 87 ? -3.679 2.899 14.449 1.00 91.44 87 ILE A CA 1
ATOM 684 C C . ILE A 1 87 ? -2.738 1.732 14.210 1.00 91.44 87 ILE A C 1
ATOM 686 O O . ILE A 1 87 ? -1.619 1.704 14.713 1.00 91.44 87 ILE A O 1
ATOM 690 N N . PHE A 1 88 ? -3.234 0.738 13.507 1.00 92.75 88 PHE A N 1
ATOM 691 C CA . PHE A 1 88 ? -2.458 -0.404 13.083 1.00 92.75 88 PHE A CA 1
ATOM 692 C C . PHE A 1 88 ? -2.199 -0.235 11.600 1.00 92.75 88 PHE A C 1
ATOM 694 O O . PHE A 1 88 ? -3.086 0.241 10.892 1.00 92.75 88 PHE A O 1
ATOM 701 N N . ALA A 1 89 ? -1.015 -0.605 11.148 1.00 93.06 89 ALA A N 1
ATOM 702 C CA . ALA A 1 89 ? -0.687 -0.620 9.736 1.00 93.06 89 ALA A CA 1
ATOM 703 C C . ALA A 1 89 ? -0.011 -1.937 9.376 1.00 93.06 89 ALA A C 1
ATOM 705 O O . ALA A 1 89 ? 0.581 -2.581 10.240 1.00 93.06 89 ALA A O 1
ATOM 706 N N . PHE A 1 90 ? -0.164 -2.367 8.135 1.00 93.50 90 PHE A N 1
ATOM 707 C CA . PHE A 1 90 ? 0.595 -3.472 7.576 1.00 93.50 90 PHE A CA 1
ATOM 708 C C . PHE A 1 90 ? 0.860 -3.201 6.109 1.00 93.50 90 PHE A C 1
ATOM 710 O O . PHE A 1 90 ? 0.066 -2.530 5.442 1.00 93.50 90 PHE A O 1
ATOM 717 N N . ASP A 1 91 ? 1.923 -3.817 5.625 1.00 94.12 91 ASP A N 1
ATOM 718 C CA . ASP A 1 91 ? 2.396 -3.614 4.273 1.00 94.12 91 ASP A CA 1
ATOM 719 C C . ASP A 1 91 ? 2.256 -4.911 3.481 1.00 94.12 91 ASP A C 1
ATOM 721 O O . ASP A 1 91 ? 2.357 -6.022 4.018 1.00 94.12 91 ASP A O 1
ATOM 725 N N . ILE A 1 92 ? 1.937 -4.772 2.200 1.00 93.38 92 ILE A N 1
ATOM 726 C CA . ILE A 1 92 ? 1.923 -5.876 1.247 1.00 93.38 92 ILE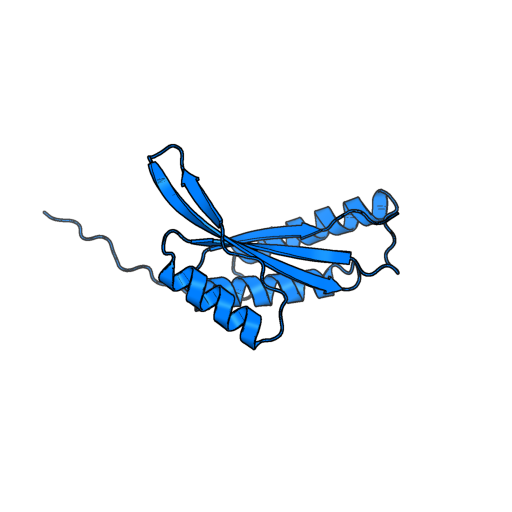 A CA 1
ATOM 727 C C . ILE A 1 92 ? 2.973 -5.590 0.190 1.00 93.38 92 ILE A C 1
ATOM 729 O O . ILE A 1 92 ? 2.864 -4.589 -0.512 1.00 93.38 92 ILE A O 1
ATOM 733 N N . ALA A 1 93 ? 3.936 -6.490 0.044 1.00 91.62 93 ALA A N 1
ATOM 734 C CA . ALA A 1 93 ? 4.934 -6.432 -1.008 1.00 91.62 93 ALA A CA 1
ATOM 735 C C . ALA A 1 93 ? 4.524 -7.312 -2.200 1.00 91.62 93 ALA A C 1
ATOM 737 O O . ALA A 1 93 ? 4.026 -8.434 -2.039 1.00 91.62 93 ALA A O 1
ATOM 738 N N . THR A 1 94 ? 4.742 -6.806 -3.409 1.00 91.38 94 THR A N 1
ATOM 739 C CA . THR A 1 94 ? 4.588 -7.537 -4.672 1.00 91.38 94 THR A CA 1
ATOM 740 C C . THR A 1 94 ? 5.793 -7.254 -5.568 1.00 91.38 94 THR A C 1
ATOM 742 O O . THR A 1 94 ? 6.437 -6.215 -5.457 1.00 91.38 94 THR A O 1
ATOM 745 N N . GLU A 1 95 ? 6.146 -8.194 -6.445 1.00 90.62 95 GLU A N 1
ATOM 746 C CA . GLU A 1 95 ? 7.257 -8.037 -7.391 1.00 90.62 95 GLU A CA 1
ATOM 747 C C . GLU A 1 95 ? 6.701 -7.982 -8.817 1.00 90.62 95 GLU A C 1
ATOM 749 O O . GLU A 1 95 ? 6.138 -8.968 -9.305 1.00 90.62 95 GLU A O 1
ATOM 754 N N . GLN A 1 96 ? 6.870 -6.850 -9.501 1.00 89.88 96 GLN A N 1
ATOM 755 C CA . GLN A 1 96 ? 6.445 -6.683 -10.895 1.00 89.88 96 GLN A CA 1
ATOM 756 C C . GLN A 1 96 ? 7.341 -5.696 -11.649 1.00 89.88 96 GLN A C 1
ATOM 758 O O . GLN A 1 96 ? 8.225 -5.076 -11.068 1.00 89.88 96 GLN A O 1
ATOM 763 N N . TYR A 1 97 ? 7.154 -5.581 -12.961 1.00 88.62 97 TYR A N 1
ATOM 764 C CA . TYR A 1 97 ? 7.887 -4.601 -13.764 1.00 88.62 97 TYR A CA 1
ATOM 765 C C . TYR A 1 97 ? 7.358 -3.191 -13.506 1.00 88.62 97 TYR A C 1
ATOM 767 O O . TYR A 1 97 ? 6.204 -3.025 -13.109 1.00 88.62 97 TYR A O 1
ATOM 775 N N . LEU A 1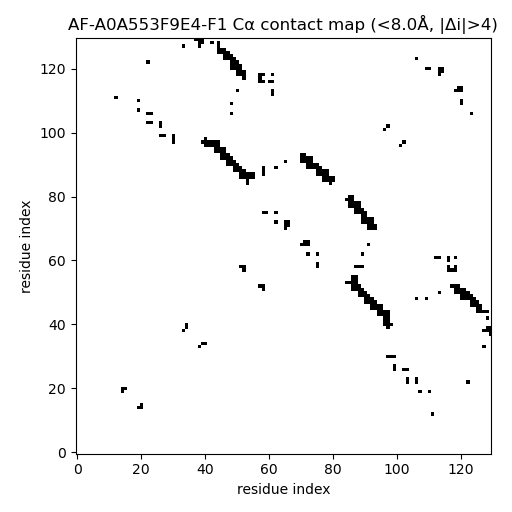 98 ? 8.192 -2.177 -13.743 1.00 86.75 98 LEU A N 1
ATOM 776 C CA . LEU A 1 98 ? 7.799 -0.778 -13.592 1.00 86.75 98 LEU A CA 1
ATOM 777 C C . LEU A 1 98 ? 6.879 -0.345 -14.749 1.00 86.75 98 LEU A C 1
ATOM 779 O O . LEU A 1 98 ? 7.287 0.385 -15.651 1.00 86.75 98 LEU A O 1
ATOM 783 N N . ASP A 1 99 ? 5.640 -0.832 -14.725 1.00 88.88 99 ASP A N 1
ATOM 784 C CA . ASP A 1 99 ? 4.603 -0.546 -15.711 1.00 88.88 99 ASP A CA 1
ATOM 785 C C . ASP A 1 99 ? 3.403 0.133 -15.042 1.00 88.88 9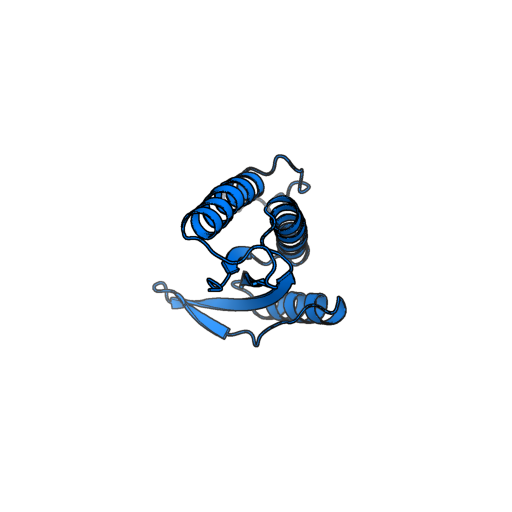9 ASP A C 1
ATOM 787 O O . ASP A 1 99 ? 2.802 -0.363 -14.088 1.00 88.88 99 ASP A O 1
ATOM 791 N N . GLU A 1 100 ? 3.055 1.310 -15.548 1.00 89.94 100 GLU A N 1
ATOM 792 C CA . GLU A 1 100 ? 1.967 2.121 -15.013 1.00 89.94 100 GLU A CA 1
ATOM 793 C C . GLU A 1 100 ? 0.598 1.437 -15.126 1.00 89.94 100 GLU A C 1
ATOM 795 O O . GLU A 1 100 ? -0.255 1.660 -14.269 1.00 89.94 100 GLU A O 1
ATOM 800 N N . GLU A 1 101 ? 0.347 0.628 -16.161 1.00 90.31 101 GLU A N 1
ATOM 801 C CA . GLU A 1 101 ? -0.930 -0.062 -16.345 1.00 90.31 101 GLU A CA 1
ATOM 802 C C . GLU A 1 101 ? -1.057 -1.236 -15.368 1.00 90.31 101 GLU A C 1
ATOM 804 O O . GLU A 1 101 ? -2.113 -1.383 -14.741 1.00 90.31 101 GLU A O 1
ATOM 809 N N . ASP A 1 102 ? 0.011 -2.023 -15.198 1.00 90.81 102 ASP A N 1
ATOM 810 C CA . ASP A 1 102 ? 0.059 -3.128 -14.232 1.00 90.81 102 ASP A CA 1
ATOM 811 C C . ASP A 1 102 ? -0.079 -2.605 -12.792 1.00 90.81 102 ASP A C 1
ATOM 813 O O . ASP A 1 102 ? -0.961 -3.053 -12.052 1.00 90.81 102 ASP A O 1
ATOM 817 N N . ILE A 1 103 ? 0.675 -1.563 -12.422 1.00 91.06 103 ILE A N 1
ATOM 818 C CA . ILE A 1 103 ? 0.611 -0.991 -11.070 1.00 91.06 103 ILE A CA 1
ATOM 819 C C . ILE A 1 103 ? -0.744 -0.318 -10.805 1.00 91.06 103 ILE A C 1
ATOM 821 O O . ILE A 1 103 ? -1.292 -0.438 -9.706 1.00 91.06 103 ILE A O 1
ATOM 825 N N . LYS A 1 104 ? -1.350 0.358 -11.796 1.00 91.56 104 LYS A N 1
ATOM 826 C CA . LYS A 1 104 ? -2.722 0.891 -11.663 1.00 91.56 104 LYS A CA 1
ATOM 827 C C . LYS A 1 104 ? -3.728 -0.245 -11.460 1.00 91.56 104 LYS A C 1
ATOM 829 O O . LYS A 1 104 ? -4.645 -0.111 -10.642 1.00 91.56 104 LYS A O 1
ATOM 834 N N . ALA A 1 105 ? -3.587 -1.357 -12.182 1.00 91.56 105 ALA A N 1
ATOM 835 C CA . ALA A 1 105 ? -4.458 -2.516 -12.015 1.00 91.56 105 ALA A CA 1
ATOM 836 C C . ALA A 1 105 ? -4.321 -3.122 -10.611 1.00 91.56 105 ALA A C 1
ATOM 838 O O . ALA A 1 105 ? -5.339 -3.335 -9.947 1.00 91.56 105 ALA A O 1
ATOM 839 N N . GLU A 1 106 ? -3.093 -3.304 -10.126 1.00 91.81 106 GLU A N 1
ATOM 840 C CA . GLU A 1 106 ? -2.835 -3.833 -8.789 1.00 91.81 106 GLU A CA 1
ATOM 841 C C . GLU A 1 106 ? -3.317 -2.876 -7.694 1.00 91.81 106 GLU A C 1
ATOM 843 O O . GLU A 1 106 ? -4.079 -3.276 -6.816 1.00 91.81 106 GLU A O 1
ATOM 848 N N . THR A 1 107 ? -2.990 -1.586 -7.795 1.00 91.75 107 THR A N 1
ATOM 849 C CA . THR A 1 107 ? -3.457 -0.543 -6.868 1.00 91.75 107 THR A CA 1
ATOM 850 C C . THR A 1 107 ? -4.976 -0.549 -6.746 1.00 91.75 107 THR A C 1
ATOM 852 O O . THR A 1 107 ? -5.520 -0.419 -5.649 1.00 91.75 107 THR A O 1
ATOM 855 N N . LYS A 1 108 ? -5.693 -0.760 -7.855 1.00 91.50 108 LYS A N 1
ATOM 856 C CA . LYS A 1 108 ? -7.147 -0.905 -7.829 1.00 91.50 108 LYS A CA 1
ATOM 857 C C . LYS A 1 108 ? -7.597 -2.155 -7.077 1.00 91.50 108 LYS A C 1
ATOM 859 O O . LYS A 1 108 ? -8.527 -2.056 -6.276 1.00 91.50 108 LYS A O 1
ATOM 864 N N . GLU A 1 109 ? -6.991 -3.311 -7.334 1.00 91.25 109 GLU A N 1
ATOM 865 C CA . GLU A 1 109 ? -7.334 -4.547 -6.619 1.00 91.25 109 GLU A CA 1
ATOM 866 C C . GLU A 1 109 ? -7.063 -4.417 -5.114 1.00 91.25 109 GLU A C 1
ATOM 868 O O . GLU A 1 109 ? -7.913 -4.794 -4.303 1.00 91.25 109 GLU A O 1
ATOM 873 N N . MET A 1 110 ? -5.937 -3.808 -4.739 1.00 91.56 110 MET A N 1
ATOM 874 C CA . MET A 1 110 ? -5.557 -3.525 -3.353 1.00 91.56 110 MET A CA 1
ATOM 875 C C . MET A 1 110 ? -6.518 -2.535 -2.685 1.00 91.56 110 MET A C 1
ATOM 877 O O . MET A 1 110 ? -6.968 -2.757 -1.561 1.00 91.56 110 MET A O 1
ATOM 881 N N . PHE A 1 111 ? -6.930 -1.485 -3.3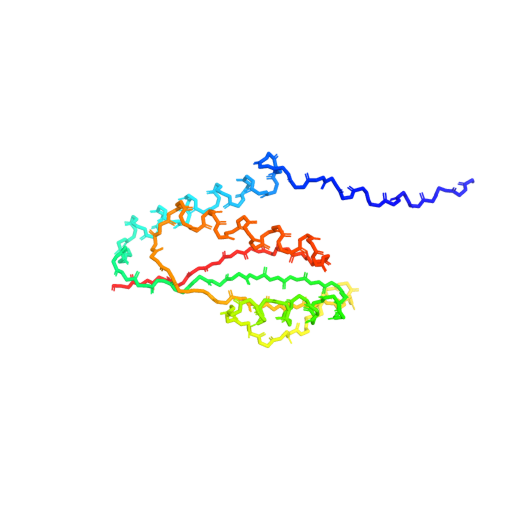92 1.00 90.81 111 PHE A N 1
ATOM 882 C CA . PHE A 1 111 ? -7.915 -0.522 -2.904 1.00 90.81 111 PHE A CA 1
ATOM 883 C C . PHE A 1 111 ? -9.303 -1.156 -2.699 1.00 90.81 111 PHE A C 1
ATOM 885 O O . PHE A 1 111 ? -9.955 -0.958 -1.669 1.00 90.81 111 PHE A O 1
ATOM 892 N N . GLU A 1 112 ? -9.758 -1.977 -3.650 1.00 90.31 112 GLU A N 1
ATOM 893 C CA . GLU A 1 112 ? -11.000 -2.747 -3.521 1.00 90.31 112 GLU A CA 1
ATOM 894 C C . GLU A 1 112 ? -10.922 -3.746 -2.360 1.00 90.31 112 GLU A C 1
ATOM 896 O O . GLU A 1 112 ? -11.890 -3.917 -1.608 1.00 90.31 112 GLU A O 1
ATOM 901 N N . PHE A 1 113 ? -9.763 -4.383 -2.184 1.00 90.75 113 PHE A N 1
ATOM 902 C CA . PHE A 1 113 ? -9.480 -5.265 -1.063 1.00 90.75 113 PHE A CA 1
ATOM 903 C C . PHE A 1 113 ? -9.571 -4.519 0.273 1.00 90.75 113 PHE A C 1
ATOM 905 O O . PHE A 1 113 ? -10.260 -4.995 1.181 1.00 90.75 113 PHE A O 1
ATOM 912 N N . ALA A 1 114 ? -8.977 -3.328 0.371 1.00 91.06 114 ALA A N 1
ATOM 913 C CA . ALA A 1 114 ? -9.027 -2.498 1.567 1.00 91.06 114 ALA A CA 1
ATOM 914 C C . ALA A 1 114 ? -10.474 -2.195 1.980 1.00 91.06 114 ALA A C 1
ATOM 916 O O . ALA A 1 114 ? -10.904 -2.557 3.082 1.00 91.06 114 ALA A O 1
ATOM 917 N N . LYS A 1 115 ? -11.284 -1.654 1.054 1.00 89.25 115 LYS A N 1
ATOM 918 C CA . LYS A 1 115 ? -12.696 -1.337 1.339 1.00 89.25 115 LYS A CA 1
ATOM 919 C C . LYS A 1 115 ? -13.502 -2.591 1.684 1.00 89.25 115 LYS A C 1
ATOM 921 O O . LYS A 1 115 ? -14.302 -2.575 2.619 1.00 89.25 115 LYS A O 1
ATOM 926 N N . LYS A 1 116 ? -13.260 -3.716 1.002 1.00 90.12 116 LYS A N 1
ATOM 927 C CA . LYS A 1 116 ? -13.913 -5.001 1.308 1.00 90.12 116 LYS A CA 1
ATOM 928 C C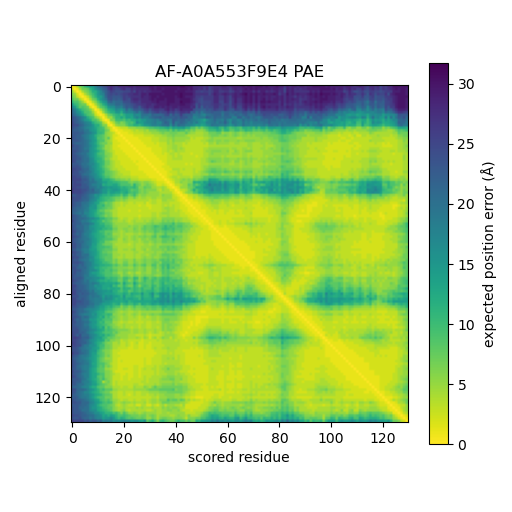 . LYS A 1 116 ? -13.612 -5.489 2.727 1.00 90.12 116 LYS A C 1
ATOM 930 O O . LYS A 1 116 ? -14.493 -6.057 3.376 1.00 90.12 116 LYS A O 1
ATOM 935 N N . HIS A 1 117 ? -12.390 -5.275 3.202 1.00 89.44 117 HIS A N 1
ATOM 936 C CA . HIS A 1 117 ? -11.946 -5.657 4.539 1.00 89.44 117 HIS A CA 1
ATOM 937 C C . HIS A 1 117 ? -12.161 -4.565 5.599 1.00 89.44 117 HIS A C 1
ATOM 939 O O . HIS A 1 117 ? -11.901 -4.814 6.774 1.00 89.44 117 HIS A O 1
ATOM 945 N N . ASN A 1 118 ? -12.742 -3.418 5.220 1.00 89.31 118 ASN A N 1
ATOM 946 C CA . ASN A 1 118 ? -12.950 -2.253 6.088 1.00 89.31 118 ASN A CA 1
ATOM 947 C C . ASN A 1 118 ? -11.631 -1.754 6.710 1.00 89.31 118 ASN A C 1
ATOM 949 O O . ASN A 1 118 ? -11.577 -1.390 7.886 1.00 89.31 118 ASN A O 1
ATOM 953 N N . VAL A 1 119 ? -10.565 -1.768 5.910 1.00 92.00 119 VAL A N 1
ATOM 954 C CA . VAL A 1 119 ? -9.284 -1.129 6.218 1.00 92.00 119 VAL A CA 1
ATOM 955 C C . VAL A 1 119 ? -9.074 0.051 5.269 1.00 92.00 119 VAL A C 1
ATOM 957 O O . VAL A 1 119 ? -9.689 0.119 4.203 1.00 92.00 119 VAL A O 1
ATOM 960 N N . GLU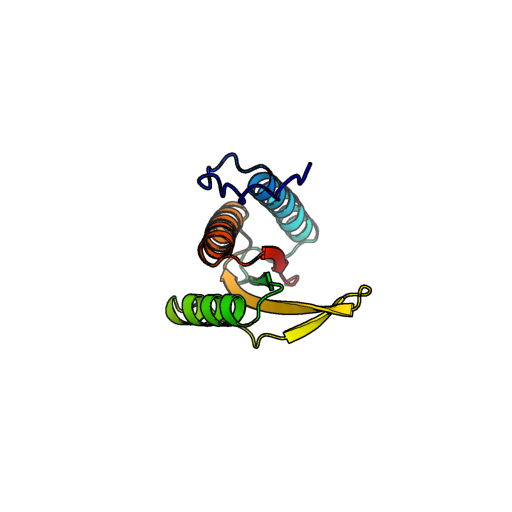 A 1 120 ? -8.247 0.998 5.682 1.00 90.69 120 GLU A N 1
ATOM 961 C CA . GLU A 1 120 ? -7.859 2.160 4.892 1.00 90.69 120 GLU A CA 1
ATOM 962 C C . GLU A 1 120 ? -6.637 1.796 4.047 1.00 90.69 120 GLU A C 1
ATOM 964 O O . GLU A 1 120 ? -5.710 1.142 4.521 1.00 90.69 120 GLU A O 1
ATOM 969 N N . TYR A 1 121 ? -6.660 2.191 2.780 1.00 92.31 121 TYR A N 1
ATOM 970 C CA . TYR A 1 121 ? -5.506 2.084 1.898 1.00 92.31 121 TYR A CA 1
ATOM 971 C C . TYR A 1 121 ? -4.740 3.402 1.975 1.00 92.31 121 TYR A C 1
ATOM 973 O O . TYR A 1 121 ? -5.267 4.432 1.553 1.00 92.31 121 TYR A O 1
ATOM 981 N N . ASP A 1 122 ? -3.549 3.370 2.572 1.00 88.88 122 ASP A N 1
ATOM 982 C CA . ASP A 1 122 ? -2.744 4.566 2.845 1.00 88.88 122 ASP A CA 1
ATOM 983 C C . ASP A 1 122 ? -1.928 4.988 1.617 1.00 88.88 122 ASP A C 1
ATOM 985 O O . ASP A 1 122 ? -1.666 6.172 1.424 1.00 88.88 122 ASP A O 1
ATOM 989 N N . GLY A 1 123 ? -1.603 4.034 0.741 1.00 89.25 123 GLY A N 1
ATOM 990 C CA . GLY A 1 123 ? -0.947 4.287 -0.535 1.00 89.25 123 GLY A CA 1
ATOM 991 C C . GLY A 1 123 ? -0.055 3.130 -0.958 1.00 89.25 123 GLY A C 1
ATOM 992 O O . GLY A 1 123 ? -0.118 2.035 -0.400 1.00 89.25 123 GLY A O 1
ATOM 993 N N . TRP A 1 124 ? 0.788 3.380 -1.953 1.00 93.19 124 TRP A N 1
ATOM 994 C CA . TRP A 1 124 ? 1.833 2.448 -2.355 1.00 93.19 124 TRP A CA 1
ATOM 995 C C . TRP A 1 124 ? 3.126 3.183 -2.687 1.00 93.19 124 TRP A C 1
ATOM 997 O O . TRP A 1 124 ? 3.112 4.386 -2.948 1.00 93.19 124 TRP A O 1
ATOM 1007 N N . GLY A 1 125 ? 4.235 2.453 -2.677 1.00 88.81 125 GLY A N 1
ATOM 1008 C CA . GLY A 1 125 ? 5.534 2.947 -3.109 1.00 88.81 125 GLY A CA 1
ATOM 1009 C C . GLY A 1 125 ? 6.389 1.838 -3.704 1.00 88.81 125 GLY A C 1
ATOM 1010 O O . GLY A 1 125 ? 6.032 0.667 -3.664 1.00 88.81 125 GLY A O 1
ATOM 1011 N N . THR A 1 126 ? 7.525 2.219 -4.272 1.00 90.31 126 THR A N 1
ATOM 1012 C CA . THR A 1 126 ? 8.544 1.287 -4.759 1.00 90.31 126 THR A CA 1
ATOM 1013 C C . THR A 1 126 ? 9.925 1.857 -4.488 1.00 90.31 126 THR A C 1
ATOM 1015 O O . THR A 1 126 ? 10.106 3.076 -4.409 1.00 90.31 126 THR A O 1
ATOM 1018 N N . TYR A 1 127 ? 10.918 0.977 -4.396 1.00 83.75 127 TYR A N 1
ATOM 1019 C CA . TYR A 1 127 ? 12.318 1.382 -4.417 1.00 83.75 127 TYR A CA 1
ATOM 1020 C C . TYR A 1 127 ? 12.767 1.730 -5.839 1.00 83.75 127 TYR A C 1
ATOM 1022 O O . TYR A 1 127 ? 12.245 1.206 -6.829 1.00 83.75 127 TYR A O 1
ATOM 1030 N N . PHE A 1 128 ? 13.740 2.636 -5.913 1.00 81.12 128 PHE A N 1
ATOM 1031 C CA . PHE A 1 128 ? 14.456 2.949 -7.142 1.00 81.12 128 PHE A CA 1
ATOM 1032 C C . PHE A 1 128 ? 15.491 1.858 -7.424 1.00 81.12 128 PHE A C 1
ATOM 1034 O O . PHE A 1 128 ? 16.330 1.575 -6.566 1.00 81.12 128 PHE A O 1
ATOM 1041 N N . GLU A 1 129 ? 15.446 1.300 -8.630 1.00 78.62 129 GLU A N 1
ATOM 1042 C CA . GLU A 1 129 ? 16.404 0.305 -9.119 1.00 78.62 129 GLU A CA 1
ATOM 1043 C C . GLU A 1 129 ? 17.338 0.955 -10.160 1.00 78.62 129 GLU A C 1
ATOM 1045 O O . GLU A 1 129 ? 16.856 1.594 -11.103 1.00 78.62 129 GLU A O 1
ATOM 1050 N N . GLU A 1 130 ? 18.659 0.800 -9.962 1.00 68.25 130 GLU A N 1
ATOM 1051 C CA . GLU A 1 130 ? 19.763 1.314 -10.812 1.00 68.25 130 GLU A CA 1
ATOM 1052 C C . GLU A 1 130 ? 20.108 0.418 -12.020 1.00 68.25 130 GLU A C 1
ATOM 1054 O O . GLU A 1 130 ? 20.059 -0.832 -11.907 1.00 68.25 130 GLU A O 1
#

Solvent-accessible surface area (backbone atoms only — not comparable to full-atom values): 7487 Å² total; per-residue (Å²): 134,88,82,73,86,76,78,83,77,81,68,80,92,48,97,78,37,68,70,59,49,50,52,43,52,50,40,50,52,51,50,49,50,41,53,73,76,57,36,45,60,91,40,76,35,51,37,39,36,36,32,34,25,76,43,60,73,40,43,51,52,39,48,53,50,44,44,72,74,69,46,48,59,53,80,73,44,82,45,73,46,97,87,70,50,59,35,30,35,35,39,35,47,45,78,42,58,73,41,57,67,61,51,44,53,48,53,47,53,52,46,53,49,21,59,74,43,70,32,44,65,76,50,72,50,65,70,88,47,123

Secondary structure (DSSP, 8-state):
---PPP--------TT-HHHHHHHHHHHHHHHHHHHHT--TTSEEEEEEEEEES-HHHHHHHHHHHHHHT-EEPPPEEEE-TTS-EEEEEEEEEEEES-HHHHHHHHHHHHHHHHHHT-EEEEEEE----

Nearest PDB structures (foldseek):
  1nxi-assembly1_A  TM=8.521E-01  e=6.334E-10  Vibrio cholerae
  5a76-assembly2_D  TM=5.005E-01  e=2.350E-02  Human gammaherpesvirus 8
  5a76-assembly1_E  TM=4.749E-01  e=1.742E-02  Human gammaherpesvirus 8
  5a76-assembly4_G  TM=4.676E-01  e=8.266E-02  Human gammaherpesvirus 8
  2yq1-assembly2_B  TM=4.005E-01  e=6.127E-02  Murid gammaherpesvirus 4

Radius of gyration: 16.5 Å; Cα contacts (8 Å, |Δi|>4): 192; chains: 1; bounding box: 53×33×39 Å